Protein AF-A0AAV0WBC0-F1 (afdb_monomer_lite)

Structure (mmCIF, N/CA/C/O backbone):
data_AF-A0AAV0WBC0-F1
#
_entry.id   AF-A0AAV0WBC0-F1
#
loop_
_atom_site.group_PDB
_atom_site.id
_atom_site.type_symbol
_atom_site.label_atom_id
_atom_site.label_alt_id
_atom_site.label_comp_id
_atom_site.label_asym_id
_atom_site.label_entity_id
_atom_site.label_seq_id
_atom_site.pdbx_PDB_ins_code
_atom_site.Cartn_x
_atom_site.Cartn_y
_atom_site.Cartn_z
_atom_site.occupancy
_atom_site.B_iso_or_equiv
_atom_site.auth_seq_id
_atom_site.auth_comp_id
_atom_site.auth_asym_id
_atom_site.auth_atom_id
_atom_site.pdbx_PDB_model_num
ATOM 1 N N . MET A 1 1 ? 11.958 12.154 -5.908 1.00 52.16 1 MET A N 1
ATOM 2 C CA . MET A 1 1 ? 11.997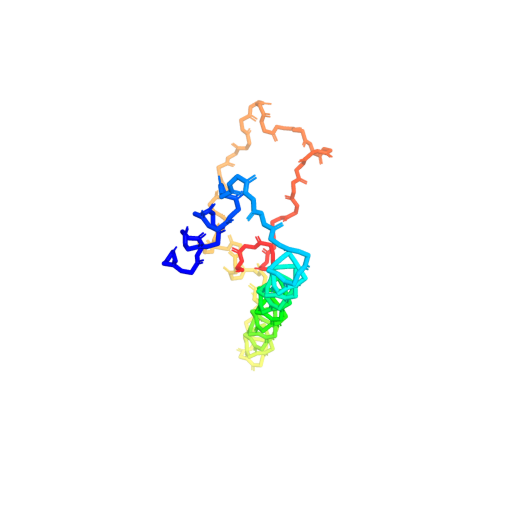 13.177 -6.984 1.00 52.16 1 MET A CA 1
ATOM 3 C C . MET A 1 1 ? 13.078 12.933 -8.034 1.00 52.16 1 MET A C 1
ATOM 5 O O . MET A 1 1 ? 12.757 13.018 -9.208 1.00 52.16 1 MET A O 1
ATOM 9 N N . TYR A 1 2 ? 14.323 12.612 -7.660 1.00 53.88 2 TYR A N 1
ATOM 10 C CA . TYR A 1 2 ? 15.429 12.471 -8.627 1.00 53.88 2 TYR A CA 1
ATOM 11 C C . TYR A 1 2 ? 15.208 11.365 -9.680 1.00 53.88 2 TYR A C 1
ATOM 13 O O . TYR A 1 2 ? 15.415 11.593 -10.865 1.00 53.88 2 TYR A O 1
ATOM 21 N N . LYS A 1 3 ? 14.693 10.200 -9.255 1.00 54.28 3 LYS A N 1
ATOM 22 C CA . LYS A 1 3 ? 14.369 9.069 -10.146 1.00 54.28 3 LYS A CA 1
ATOM 23 C C . LYS A 1 3 ? 13.299 9.414 -11.193 1.00 54.28 3 LYS A C 1
ATOM 25 O O . LYS A 1 3 ? 13.393 8.984 -12.332 1.00 54.28 3 LYS A O 1
ATOM 30 N N . LEU A 1 4 ? 12.312 10.224 -10.804 1.00 61.81 4 LEU A N 1
ATOM 31 C CA . LEU A 1 4 ? 11.206 10.614 -11.679 1.00 61.81 4 LEU A CA 1
ATOM 32 C C . LEU A 1 4 ? 11.679 11.587 -12.762 1.00 61.81 4 LEU A C 1
ATOM 34 O O . LEU A 1 4 ? 11.320 11.428 -13.915 1.00 61.81 4 LEU A O 1
ATOM 38 N N . LYS A 1 5 ? 12.547 12.538 -12.397 1.00 70.19 5 LYS A N 1
ATOM 39 C CA . LYS A 1 5 ? 13.155 13.488 -13.335 1.00 70.19 5 LYS A CA 1
ATOM 40 C C . LYS A 1 5 ? 13.975 12.784 -14.425 1.00 70.19 5 LYS A C 1
ATOM 42 O O . LYS A 1 5 ? 13.813 13.102 -15.596 1.00 70.19 5 LYS A O 1
ATOM 47 N N . ALA A 1 6 ? 14.804 11.812 -14.042 1.00 68.31 6 ALA A N 1
ATOM 48 C CA . ALA A 1 6 ? 15.610 11.046 -14.994 1.00 68.31 6 ALA A CA 1
ATOM 49 C C . ALA A 1 6 ? 14.740 10.243 -15.980 1.00 68.31 6 ALA A C 1
ATOM 51 O O . ALA A 1 6 ? 15.052 10.164 -17.167 1.00 68.31 6 ALA A O 1
ATOM 52 N N . LEU A 1 7 ? 13.617 9.693 -15.504 1.00 62.78 7 LEU A N 1
ATOM 53 C CA . LEU A 1 7 ? 12.644 8.999 -16.348 1.00 62.78 7 LEU A CA 1
ATOM 54 C C . LEU A 1 7 ? 12.029 9.946 -17.391 1.00 62.78 7 LEU A C 1
ATOM 56 O O . LEU A 1 7 ? 11.969 9.599 -18.569 1.00 62.78 7 LEU A O 1
ATOM 60 N N . THR A 1 8 ? 11.622 11.152 -16.979 1.00 63.91 8 THR A N 1
ATOM 61 C CA . THR A 1 8 ? 11.028 12.148 -17.883 1.00 63.91 8 THR A CA 1
ATOM 62 C C . THR A 1 8 ? 12.013 12.616 -18.952 1.00 63.91 8 THR A C 1
ATOM 64 O O . THR A 1 8 ? 11.658 12.670 -20.123 1.00 63.91 8 THR A O 1
ATOM 67 N N . GLU A 1 9 ? 13.268 12.878 -18.578 1.00 73.25 9 GLU A N 1
ATOM 68 C CA . GLU A 1 9 ? 14.318 13.293 -19.521 1.00 73.25 9 GLU A CA 1
ATOM 69 C C . GLU A 1 9 ? 14.618 12.201 -20.565 1.00 73.25 9 GLU A C 1
ATOM 71 O O . GLU A 1 9 ? 14.846 12.502 -21.734 1.00 73.25 9 GLU A O 1
ATOM 76 N N . THR A 1 10 ? 14.546 10.926 -20.169 1.00 65.81 10 THR A N 1
ATOM 77 C CA . THR A 1 10 ? 14.748 9.780 -21.075 1.00 65.81 10 THR A CA 1
ATOM 78 C C . THR A 1 10 ? 13.554 9.580 -22.023 1.00 65.81 10 THR A C 1
ATOM 80 O O . THR A 1 10 ? 13.722 9.168 -23.169 1.00 65.81 10 THR A O 1
ATOM 83 N N . LEU A 1 11 ? 12.336 9.912 -21.584 1.00 62.81 11 LEU A N 1
ATOM 84 C CA . LEU A 1 11 ? 11.128 9.884 -22.421 1.00 62.81 11 LEU A CA 1
ATOM 85 C C . LEU A 1 11 ? 11.099 11.005 -23.472 1.00 62.81 11 LEU A C 1
ATOM 87 O O . LEU A 1 11 ? 10.494 10.838 -24.528 1.00 62.81 11 LEU A O 1
ATOM 91 N N . GLU A 1 12 ? 11.749 12.137 -23.198 1.00 66.25 12 GLU A N 1
ATOM 92 C CA . GLU A 1 12 ? 11.805 13.292 -24.105 1.00 66.25 12 GLU A CA 1
ATOM 93 C C . GLU A 1 12 ? 12.823 13.122 -25.254 1.00 66.25 12 GLU A C 1
ATOM 95 O O . GLU A 1 12 ? 12.826 13.905 -26.210 1.00 66.25 12 GLU A O 1
ATOM 100 N N . THR A 1 13 ? 13.674 12.088 -25.217 1.00 68.62 13 THR A N 1
ATOM 101 C CA . THR A 1 13 ? 14.672 11.826 -26.265 1.00 68.62 13 THR A CA 1
ATOM 102 C C . THR A 1 13 ? 14.041 11.364 -27.587 1.00 68.62 13 THR A C 1
ATOM 104 O O . THR A 1 13 ? 13.289 10.397 -27.654 1.00 68.62 13 THR A O 1
ATOM 107 N N . LYS A 1 14 ? 14.401 12.038 -28.689 1.00 59.00 14 LYS A N 1
ATOM 108 C CA . LYS A 1 14 ? 13.748 11.929 -30.012 1.00 59.00 14 LYS A CA 1
ATOM 109 C C . LYS A 1 14 ? 13.932 10.583 -30.741 1.00 59.00 14 LYS A C 1
ATOM 111 O O . LYS A 1 14 ? 13.219 10.320 -31.705 1.00 59.00 14 LYS A O 1
ATOM 116 N N . TYR A 1 15 ? 14.883 9.756 -30.309 1.00 59.91 15 TYR A N 1
ATOM 117 C CA . TYR A 1 15 ? 15.190 8.452 -30.901 1.00 59.91 15 TYR A CA 1
ATOM 118 C C . TYR A 1 15 ? 15.491 7.451 -29.789 1.00 59.91 15 TYR A C 1
ATOM 120 O O . TYR A 1 15 ? 16.647 7.257 -29.428 1.00 59.91 15 TYR A O 1
ATOM 128 N N . LEU A 1 16 ? 14.449 6.833 -29.239 1.00 62.69 16 LEU A N 1
ATOM 129 C CA . LEU A 1 16 ? 14.623 5.664 -28.388 1.00 62.69 16 LEU A CA 1
ATOM 130 C C . LEU A 1 16 ? 14.864 4.445 -29.280 1.00 62.69 16 LEU A C 1
ATOM 132 O O . LEU A 1 16 ? 14.028 4.115 -30.126 1.00 62.69 16 LEU A O 1
ATOM 136 N N . SER A 1 17 ? 15.993 3.765 -29.107 1.00 71.31 17 SER A N 1
ATOM 137 C CA . SER A 1 17 ? 16.168 2.442 -29.698 1.00 71.31 17 SER A CA 1
ATOM 138 C C . SER A 1 17 ? 15.159 1.457 -29.094 1.00 71.31 17 SER A C 1
ATOM 140 O O . SER A 1 17 ? 14.669 1.636 -27.979 1.00 71.31 17 SER A O 1
ATOM 142 N N . LEU A 1 18 ? 14.847 0.381 -29.821 1.00 69.50 18 LEU A N 1
ATOM 143 C CA . LEU A 1 18 ? 13.887 -0.631 -29.360 1.00 69.50 18 LEU A CA 1
ATOM 144 C C . LEU A 1 18 ? 14.317 -1.278 -28.027 1.00 69.50 18 LEU A C 1
ATOM 146 O O . LEU A 1 18 ? 13.473 -1.635 -27.210 1.00 69.50 18 LEU A O 1
ATOM 150 N N . VAL A 1 19 ? 15.629 -1.382 -27.796 1.00 74.44 19 VAL A N 1
ATOM 151 C CA . VAL A 1 19 ? 16.213 -1.889 -26.547 1.00 74.44 19 VAL A CA 1
ATOM 152 C C . VAL A 1 19 ? 16.044 -0.876 -25.415 1.00 74.44 19 VAL A C 1
ATOM 154 O O . VAL A 1 19 ? 15.609 -1.256 -24.333 1.00 74.44 19 VAL A O 1
ATOM 157 N N . GLU A 1 20 ? 16.309 0.408 -25.666 1.00 63.88 20 GLU A N 1
ATOM 158 C CA . GLU A 1 20 ? 16.105 1.472 -24.671 1.00 63.88 20 GLU A CA 1
ATOM 159 C C . GLU A 1 20 ? 14.626 1.602 -24.286 1.00 63.88 20 GLU A C 1
ATOM 161 O O . GLU A 1 20 ? 14.302 1.696 -23.103 1.00 63.88 20 GLU A O 1
ATOM 166 N N . ALA A 1 21 ? 13.718 1.506 -25.260 1.00 71.62 21 ALA A N 1
ATOM 167 C CA . ALA A 1 21 ? 12.278 1.475 -25.019 1.00 71.62 21 ALA A CA 1
ATOM 168 C C . ALA A 1 21 ? 11.856 0.279 -24.159 1.00 71.62 21 ALA A C 1
ATOM 170 O O . ALA A 1 21 ? 11.087 0.449 -23.214 1.00 71.62 21 ALA A O 1
ATOM 171 N N . ALA A 1 22 ? 12.389 -0.913 -24.440 1.00 72.75 22 ALA A N 1
ATOM 172 C CA . ALA A 1 22 ? 12.118 -2.097 -23.632 1.00 72.75 22 ALA A CA 1
ATOM 173 C C . ALA A 1 22 ? 12.607 -1.911 -22.186 1.00 72.75 22 ALA A C 1
ATOM 175 O O . ALA A 1 22 ? 11.839 -2.130 -21.254 1.00 72.75 22 ALA A O 1
ATOM 176 N N . THR A 1 23 ? 13.836 -1.419 -21.988 1.00 76.81 23 THR A N 1
ATOM 177 C CA . THR A 1 23 ? 14.369 -1.147 -20.641 1.00 76.81 23 THR A CA 1
ATOM 178 C C . THR A 1 23 ? 13.588 -0.064 -19.896 1.00 76.81 23 THR A C 1
ATOM 180 O O . THR A 1 23 ? 13.423 -0.133 -18.679 1.00 76.81 23 THR A O 1
ATOM 183 N N . LEU A 1 24 ? 13.061 0.929 -20.612 1.00 71.12 24 LEU A N 1
ATOM 184 C CA . LEU A 1 24 ? 12.264 2.002 -20.030 1.00 71.12 24 LEU A CA 1
ATOM 185 C C . LEU A 1 24 ? 10.895 1.505 -19.552 1.00 71.12 24 LEU A C 1
ATOM 187 O O . LEU A 1 24 ? 10.444 1.870 -18.466 1.00 71.12 24 LEU A O 1
ATOM 191 N N . ILE A 1 25 ? 10.242 0.649 -20.340 1.00 79.69 25 ILE A N 1
ATOM 192 C CA . ILE A 1 25 ? 8.976 0.016 -19.955 1.00 79.69 25 ILE A CA 1
ATOM 193 C C . ILE A 1 25 ? 9.188 -0.859 -18.716 1.00 79.69 25 ILE A C 1
ATOM 195 O O . ILE A 1 25 ? 8.437 -0.736 -17.752 1.00 79.69 25 ILE A O 1
ATOM 199 N N . ASP A 1 26 ? 10.239 -1.676 -18.711 1.00 82.00 26 ASP A N 1
ATOM 200 C CA . ASP A 1 26 ? 10.518 -2.621 -17.626 1.00 82.00 26 ASP A CA 1
ATOM 201 C C . ASP A 1 26 ? 10.827 -1.897 -16.303 1.00 82.00 26 ASP A C 1
ATOM 203 O O . ASP A 1 26 ? 10.266 -2.207 -15.252 1.00 82.00 26 ASP A O 1
ATOM 207 N N . THR A 1 27 ? 11.640 -0.837 -16.360 1.00 75.75 27 THR A N 1
ATOM 208 C CA . THR A 1 27 ? 11.926 0.005 -15.185 1.00 75.75 27 THR A CA 1
ATOM 209 C C . THR A 1 27 ? 10.695 0.763 -14.690 1.00 75.75 27 THR A C 1
ATOM 211 O O . THR A 1 27 ? 10.517 0.924 -13.483 1.00 75.75 27 THR A O 1
ATOM 214 N N . THR A 1 28 ? 9.809 1.196 -15.590 1.00 72.00 28 THR A N 1
ATOM 215 C CA . THR A 1 28 ? 8.548 1.851 -15.214 1.00 72.00 28 THR A CA 1
ATOM 216 C C . THR A 1 28 ? 7.607 0.874 -14.510 1.00 72.00 28 THR A C 1
ATOM 218 O O . THR A 1 28 ? 7.024 1.232 -13.488 1.00 72.00 28 THR A O 1
ATOM 221 N N . ILE A 1 29 ? 7.493 -0.363 -15.006 1.00 83.75 29 ILE A N 1
ATOM 222 C CA . ILE A 1 29 ? 6.705 -1.424 -14.362 1.00 83.75 29 ILE A CA 1
ATOM 223 C C . ILE A 1 29 ? 7.237 -1.689 -12.952 1.00 83.75 29 ILE A C 1
ATOM 225 O O . ILE A 1 29 ? 6.462 -1.620 -12.003 1.00 83.75 29 ILE A O 1
ATOM 229 N N . GLN A 1 30 ? 8.551 -1.871 -12.791 1.00 82.31 30 GLN A N 1
ATOM 230 C CA . GLN A 1 30 ? 9.162 -2.092 -11.475 1.00 82.31 30 GLN A CA 1
ATOM 231 C C . GLN A 1 30 ? 8.890 -0.947 -10.494 1.00 82.31 30 GLN A C 1
ATOM 233 O O . GLN A 1 30 ? 8.576 -1.189 -9.333 1.00 82.31 30 GLN A O 1
ATOM 238 N N . VAL A 1 31 ? 8.970 0.309 -10.944 1.00 75.88 31 VAL A N 1
ATOM 239 C CA . VAL A 1 31 ? 8.668 1.468 -10.089 1.00 75.88 31 VAL A CA 1
ATOM 240 C C . VAL A 1 31 ? 7.189 1.498 -9.696 1.00 75.88 31 VAL A C 1
ATOM 242 O O . VAL A 1 31 ? 6.870 1.806 -8.550 1.00 75.88 31 VAL A O 1
ATOM 245 N N . LEU A 1 32 ? 6.275 1.170 -10.612 1.00 74.94 32 LEU A N 1
ATOM 246 C CA . LEU A 1 32 ? 4.843 1.090 -10.307 1.00 74.94 32 LEU A CA 1
ATOM 247 C C . LEU A 1 32 ? 4.531 -0.061 -9.340 1.00 74.94 32 LEU A C 1
ATOM 249 O O . LEU A 1 32 ? 3.721 0.114 -8.432 1.00 74.94 32 LEU A O 1
ATOM 253 N N . GLU A 1 33 ? 5.202 -1.203 -9.481 1.00 80.25 33 GLU A N 1
ATOM 254 C CA . GLU A 1 33 ? 5.121 -2.327 -8.545 1.00 80.25 33 GLU A CA 1
ATOM 255 C C . GLU A 1 33 ? 5.713 -1.979 -7.174 1.00 80.25 33 GLU A C 1
ATOM 257 O O . GLU A 1 33 ? 5.140 -2.345 -6.150 1.00 80.25 33 GLU A O 1
ATOM 262 N N . GLU A 1 34 ? 6.812 -1.225 -7.113 1.00 76.69 34 GLU A N 1
ATOM 263 C CA . GLU A 1 34 ? 7.394 -0.724 -5.862 1.00 76.69 34 GLU A CA 1
ATOM 264 C C . GLU A 1 34 ? 6.425 0.245 -5.162 1.00 76.69 34 GLU A C 1
ATOM 266 O O . GLU A 1 34 ? 6.169 0.128 -3.965 1.00 76.69 34 GLU A O 1
ATOM 271 N N . ILE A 1 35 ? 5.797 1.156 -5.911 1.00 69.31 35 ILE A N 1
ATOM 272 C CA . ILE A 1 35 ? 4.775 2.069 -5.379 1.00 69.31 35 ILE A CA 1
ATOM 273 C C . ILE A 1 35 ? 3.553 1.286 -4.869 1.00 69.31 35 ILE A C 1
ATOM 275 O O . ILE A 1 35 ? 3.047 1.573 -3.784 1.00 69.31 35 ILE A O 1
ATOM 279 N N . ASN A 1 36 ? 3.101 0.274 -5.615 1.00 69.50 36 ASN A N 1
ATOM 280 C CA . ASN A 1 36 ? 1.935 -0.537 -5.259 1.00 69.50 36 ASN A CA 1
ATOM 281 C C . ASN A 1 36 ? 2.218 -1.583 -4.159 1.00 69.50 36 ASN A C 1
ATOM 283 O O . ASN A 1 36 ? 1.331 -1.993 -3.420 1.00 69.50 36 ASN A O 1
ATOM 287 N N . SER A 1 37 ? 3.458 -2.036 -4.002 1.00 69.31 37 SER A N 1
ATOM 288 C CA . SER A 1 37 ? 3.859 -2.868 -2.857 1.00 69.31 37 SER A CA 1
ATOM 289 C C . SER A 1 37 ? 4.036 -2.031 -1.589 1.00 69.31 37 SER A C 1
ATOM 291 O O . SER A 1 37 ? 3.802 -2.520 -0.479 1.00 69.31 37 SER A O 1
ATOM 293 N N . ASN A 1 38 ? 4.364 -0.746 -1.734 1.00 67.38 38 ASN A N 1
ATOM 294 C CA . ASN A 1 38 ? 4.409 0.187 -0.619 1.00 67.38 38 ASN A CA 1
ATOM 295 C C . ASN A 1 38 ? 3.005 0.524 -0.081 1.00 67.38 38 ASN A C 1
ATOM 297 O O . ASN A 1 38 ? 2.840 0.608 1.131 1.00 67.38 38 ASN A O 1
ATOM 301 N N . SER A 1 39 ? 1.968 0.613 -0.926 1.00 65.50 39 SER A N 1
ATOM 302 C CA . SER A 1 39 ? 0.580 0.759 -0.441 1.00 65.50 39 SER A CA 1
ATOM 303 C C . SER A 1 39 ? 0.120 -0.464 0.359 1.00 65.50 39 SER A C 1
ATOM 305 O O . SER A 1 39 ? -0.483 -0.307 1.417 1.00 65.50 39 SER A O 1
ATOM 307 N N . ASN A 1 40 ? 0.495 -1.680 -0.053 1.00 74.25 40 ASN A N 1
ATOM 308 C CA . ASN A 1 40 ? 0.276 -2.881 0.764 1.00 74.25 40 ASN A CA 1
ATOM 309 C C . ASN A 1 40 ? 1.028 -2.809 2.101 1.00 74.25 40 ASN A C 1
ATOM 311 O O . ASN A 1 40 ? 0.498 -3.206 3.133 1.00 74.25 40 ASN A O 1
ATOM 315 N N . SER A 1 41 ? 2.251 -2.279 2.098 1.00 75.81 41 SER A N 1
ATOM 316 C CA . SER A 1 41 ? 3.058 -2.126 3.313 1.00 75.81 41 SER A CA 1
ATOM 317 C C . SER A 1 41 ? 2.464 -1.088 4.271 1.00 75.81 41 SER A C 1
ATOM 319 O O . SER A 1 41 ? 2.442 -1.320 5.479 1.00 75.81 41 SER A O 1
ATOM 321 N N . MET A 1 42 ? 1.926 0.014 3.741 1.00 80.06 42 MET A N 1
ATOM 322 C CA . MET A 1 42 ? 1.205 1.021 4.519 1.00 80.06 42 MET A CA 1
ATOM 323 C C . MET A 1 42 ? -0.096 0.453 5.088 1.00 80.06 42 MET A C 1
ATOM 325 O O . MET A 1 42 ? -0.322 0.554 6.290 1.00 80.06 42 MET A O 1
ATOM 329 N N . ASN A 1 43 ? -0.896 -0.236 4.270 1.00 85.50 43 ASN A N 1
ATOM 330 C CA . ASN A 1 43 ? -2.115 -0.908 4.725 1.00 85.50 43 ASN A CA 1
ATOM 331 C C . ASN A 1 43 ? -1.822 -1.911 5.846 1.00 85.50 43 ASN A C 1
ATOM 333 O O . ASN A 1 43 ? -2.482 -1.881 6.878 1.00 85.50 43 ASN A O 1
ATOM 337 N N . ASN A 1 44 ? -0.765 -2.718 5.713 1.00 84.94 44 ASN A N 1
ATOM 338 C CA . ASN A 1 44 ? -0.344 -3.648 6.764 1.00 84.94 44 ASN A CA 1
ATOM 339 C C . ASN A 1 44 ? 0.030 -2.932 8.072 1.00 84.94 44 ASN A C 1
ATOM 341 O O . ASN A 1 44 ? -0.196 -3.460 9.164 1.00 84.94 44 ASN A O 1
ATOM 345 N N . LEU A 1 45 ? 0.617 -1.738 7.983 1.00 83.06 45 LEU A N 1
ATOM 346 C CA . LEU A 1 45 ? 0.988 -0.934 9.144 1.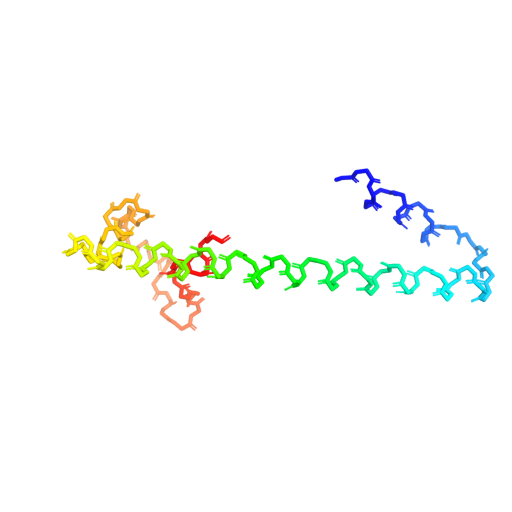00 83.06 45 LEU A CA 1
ATOM 347 C C . LEU A 1 45 ? -0.247 -0.313 9.811 1.00 83.06 45 LEU A C 1
ATOM 349 O O . LEU A 1 45 ? -0.352 -0.346 11.039 1.00 83.06 45 LEU A O 1
ATOM 353 N N . ILE A 1 46 ? -1.204 0.169 9.013 1.00 86.19 46 ILE A N 1
ATOM 354 C CA . ILE A 1 46 ? -2.520 0.630 9.478 1.00 86.19 46 ILE A CA 1
ATOM 355 C C . ILE A 1 46 ? -3.249 -0.518 10.186 1.00 86.19 46 ILE A C 1
ATOM 357 O O . ILE A 1 46 ? -3.675 -0.358 11.329 1.00 86.19 46 ILE A O 1
ATOM 361 N N . ASP A 1 47 ? -3.313 -1.699 9.571 1.00 89.00 47 ASP A N 1
ATOM 362 C CA . ASP A 1 47 ? -3.966 -2.883 10.138 1.00 89.00 47 ASP A CA 1
ATOM 363 C C . ASP A 1 47 ? -3.295 -3.332 11.444 1.00 89.00 47 ASP A C 1
ATOM 365 O O . ASP A 1 47 ? -3.967 -3.659 12.425 1.00 89.00 47 ASP A O 1
ATOM 369 N N . SER A 1 48 ? -1.962 -3.276 11.503 1.00 84.38 48 SER A N 1
ATOM 370 C CA . SER A 1 48 ? -1.201 -3.567 12.724 1.00 84.38 48 SER A CA 1
ATOM 371 C C . SER A 1 48 ? -1.507 -2.563 13.841 1.00 84.38 48 SER A C 1
ATOM 373 O O . SER A 1 48 ? -1.678 -2.958 14.995 1.00 84.38 48 SER A O 1
ATOM 375 N N . ALA A 1 49 ? -1.627 -1.272 13.519 1.00 84.25 49 ALA A N 1
ATOM 376 C CA . ALA A 1 49 ? -1.987 -0.228 14.478 1.00 84.25 49 ALA A CA 1
ATOM 377 C C . ALA A 1 49 ? -3.444 -0.355 14.964 1.00 84.25 49 ALA A C 1
ATOM 379 O O . ALA A 1 49 ? -3.721 -0.187 16.158 1.00 84.25 49 ALA A O 1
ATOM 380 N N . ILE A 1 50 ? -4.374 -0.721 14.075 1.00 89.75 50 ILE A N 1
ATOM 381 C CA . ILE A 1 50 ? -5.758 -1.066 14.429 1.00 89.75 50 ILE A CA 1
ATOM 382 C C . ILE A 1 50 ? -5.754 -2.254 15.396 1.00 89.75 50 ILE A C 1
ATOM 384 O O . ILE A 1 50 ? -6.336 -2.175 16.477 1.00 89.75 50 ILE A O 1
ATOM 388 N N . SER A 1 51 ? -5.035 -3.332 15.076 1.00 89.44 51 SER A N 1
ATOM 389 C CA . SER A 1 51 ? -4.945 -4.494 15.962 1.00 89.44 51 SER A CA 1
ATOM 390 C C . SER A 1 51 ? -4.353 -4.116 17.322 1.00 89.44 51 SER A C 1
ATOM 392 O O . SER A 1 51 ? -4.906 -4.479 18.358 1.00 89.44 51 SER A O 1
ATOM 394 N N . PHE A 1 52 ? -3.277 -3.333 17.356 1.00 85.75 52 PHE A N 1
ATOM 395 C CA . PHE A 1 52 ? -2.650 -2.898 18.602 1.00 85.75 52 PHE A CA 1
ATOM 396 C C . PHE A 1 52 ? -3.583 -2.032 19.463 1.00 85.75 52 PHE A C 1
ATOM 398 O O . PHE A 1 52 ? -3.754 -2.296 20.653 1.00 85.75 52 PHE A O 1
ATOM 405 N N . SER A 1 53 ? -4.267 -1.050 18.878 1.00 85.56 53 SER A N 1
ATOM 406 C CA . SER A 1 53 ? -5.223 -0.211 19.618 1.00 85.56 53 SER A CA 1
ATOM 407 C C . SER A 1 53 ? -6.394 -1.017 20.189 1.00 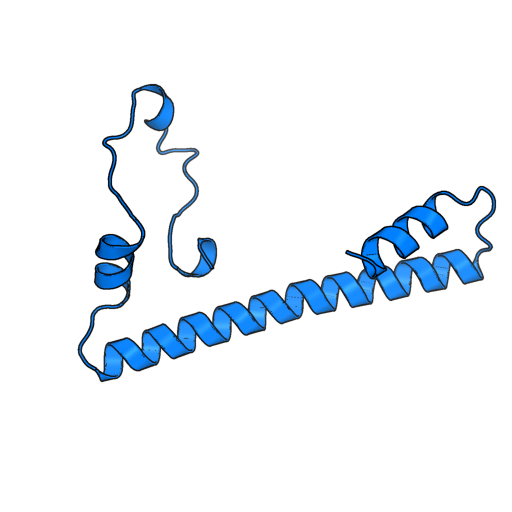85.56 53 SER A C 1
ATOM 409 O O . SER A 1 53 ? -6.767 -0.807 21.345 1.00 85.56 53 SER A O 1
ATOM 411 N N . THR A 1 54 ? -6.904 -2.013 19.453 1.00 88.62 54 THR A N 1
ATOM 412 C CA . THR A 1 54 ? -7.945 -2.910 19.984 1.00 88.62 54 THR A CA 1
ATOM 413 C C . THR A 1 54 ? -7.456 -3.744 21.169 1.00 88.62 54 THR A C 1
ATOM 415 O O . THR A 1 54 ? -8.203 -3.907 22.133 1.00 88.62 54 THR A O 1
ATOM 418 N N . THR A 1 55 ? -6.194 -4.201 21.174 1.00 89.31 55 THR A N 1
ATOM 419 C CA . THR A 1 55 ? -5.621 -4.911 22.338 1.00 89.31 55 THR A CA 1
ATOM 420 C C . THR A 1 55 ? -5.511 -4.038 23.587 1.00 89.31 55 THR A C 1
ATOM 422 O O . THR A 1 55 ? -5.575 -4.552 24.700 1.00 89.31 55 THR A O 1
ATOM 425 N N . LEU A 1 56 ? -5.415 -2.718 23.417 1.00 88.25 56 LEU A N 1
ATOM 426 C CA . LEU A 1 56 ? -5.429 -1.742 24.509 1.00 88.25 56 LEU A CA 1
ATOM 427 C C . LEU A 1 56 ? -6.852 -1.356 24.955 1.00 88.25 56 LEU A C 1
ATOM 429 O O . LEU A 1 56 ? -7.010 -0.514 25.837 1.00 88.25 56 LEU A O 1
ATOM 433 N N . GLY A 1 57 ? -7.891 -1.946 24.352 1.00 88.69 57 GLY A N 1
ATOM 434 C CA . GLY A 1 57 ? -9.292 -1.609 24.614 1.00 88.69 57 GLY A CA 1
ATOM 435 C C . GLY A 1 57 ? -9.728 -0.265 24.022 1.00 88.69 57 GLY A C 1
ATOM 436 O O . GLY A 1 57 ? -10.779 0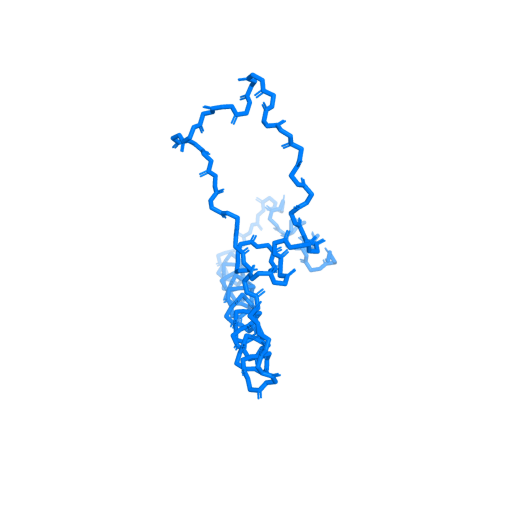.258 24.391 1.00 88.69 57 GLY A O 1
ATOM 437 N N . ILE A 1 58 ? -8.934 0.306 23.113 1.00 87.88 58 ILE A N 1
ATOM 438 C CA . ILE A 1 58 ? -9.246 1.554 22.414 1.00 87.88 58 ILE A CA 1
ATOM 439 C C . ILE A 1 58 ? -10.047 1.214 21.154 1.00 87.88 58 ILE A C 1
ATOM 441 O O . ILE A 1 58 ? -9.787 0.210 20.495 1.00 87.88 58 ILE A O 1
ATOM 445 N N . ASN A 1 59 ? -11.028 2.052 20.807 1.00 89.00 59 ASN A N 1
ATOM 446 C CA . ASN A 1 59 ? -11.726 1.962 19.526 1.00 89.00 59 ASN A CA 1
ATOM 447 C C . ASN A 1 59 ? -10.997 2.835 18.481 1.00 89.00 59 ASN A C 1
ATOM 449 O O . ASN A 1 59 ? -11.218 4.051 18.486 1.00 89.00 59 ASN A O 1
ATOM 453 N N . PRO A 1 60 ? -10.160 2.251 17.596 1.00 85.50 60 PRO A N 1
ATOM 454 C CA . PRO A 1 60 ? -9.358 3.000 16.625 1.00 85.50 60 PRO A CA 1
ATOM 455 C C . PRO A 1 60 ? -10.184 3.921 15.727 1.00 85.50 60 PRO A C 1
ATOM 457 O O . PRO A 1 60 ? -9.793 5.054 15.471 1.00 85.50 60 PRO A O 1
ATOM 460 N N . GLU A 1 61 ? -11.358 3.478 15.287 1.00 84.88 61 GLU A N 1
ATOM 461 C CA . GLU A 1 61 ? -12.213 4.256 14.389 1.00 84.88 61 GLU A CA 1
ATOM 462 C C . GLU A 1 61 ? -12.795 5.499 15.082 1.00 84.88 61 GLU A C 1
ATOM 464 O O . GLU A 1 61 ? -12.950 6.564 14.478 1.00 84.88 61 GLU A O 1
ATOM 469 N N . ASN A 1 62 ? -13.127 5.378 16.370 1.00 85.06 62 ASN A N 1
ATOM 470 C CA . ASN A 1 62 ? -13.590 6.514 17.160 1.00 85.06 62 ASN A CA 1
ATOM 471 C C . ASN A 1 62 ? -12.448 7.501 17.437 1.00 85.06 62 ASN A C 1
ATOM 473 O O . ASN A 1 62 ? -12.637 8.708 17.296 1.00 85.06 62 ASN A O 1
ATOM 477 N N . ASP A 1 63 ? -11.270 6.981 17.778 1.00 84.44 63 ASP A N 1
ATOM 478 C CA . ASP A 1 63 ? -10.059 7.771 18.006 1.00 84.44 63 ASP A CA 1
ATOM 479 C C . ASP A 1 63 ? -9.659 8.567 16.749 1.00 84.44 63 ASP A C 1
ATOM 481 O O . ASP A 1 63 ? -9.519 9.793 16.777 1.00 84.44 63 ASP A O 1
ATOM 485 N N . PHE A 1 64 ? -9.644 7.901 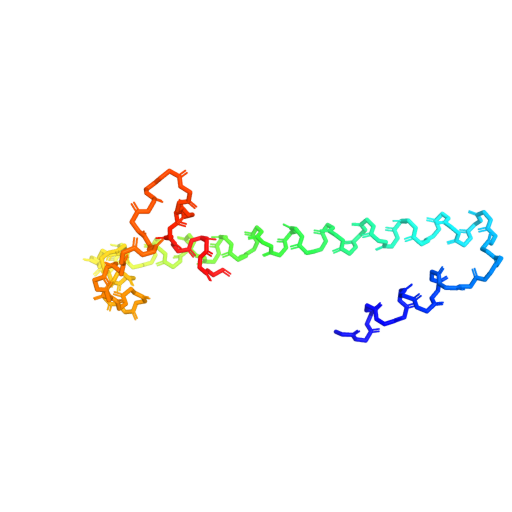15.592 1.00 85.00 64 PHE A N 1
ATOM 486 C CA . PHE A 1 64 ? -9.406 8.526 14.294 1.00 85.00 64 PHE A CA 1
ATOM 487 C C . PHE A 1 64 ? -10.391 9.652 13.994 1.00 85.00 6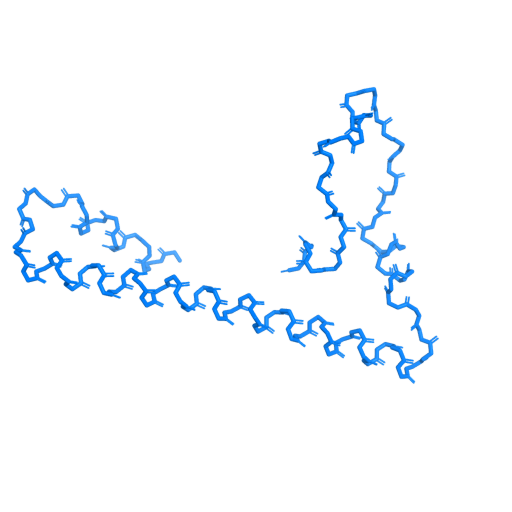4 PHE A C 1
ATOM 489 O O . PHE A 1 64 ? -9.986 10.748 13.603 1.00 85.00 64 PHE A O 1
ATOM 496 N N . LYS A 1 65 ? -11.690 9.434 14.230 1.00 80.25 65 LYS A N 1
ATOM 497 C CA . LYS A 1 65 ? -12.717 10.466 14.021 1.00 80.25 65 LYS A CA 1
ATOM 498 C C . LYS A 1 65 ? -12.520 11.685 14.915 1.00 80.25 65 LYS A C 1
ATOM 500 O O . LYS A 1 65 ? -12.785 12.792 14.452 1.00 80.25 65 LYS A O 1
ATOM 505 N N . ILE A 1 66 ? -12.079 11.498 16.158 1.00 80.94 66 ILE A N 1
ATOM 506 C CA . ILE A 1 66 ? -11.823 12.598 17.098 1.00 80.94 66 ILE A CA 1
ATOM 507 C C . ILE A 1 66 ? -10.621 13.427 16.635 1.00 80.94 66 ILE A C 1
ATOM 509 O O . ILE A 1 66 ? -10.693 14.655 16.633 1.00 80.94 66 ILE A O 1
ATOM 513 N N . HIS A 1 67 ? -9.543 12.768 16.210 1.00 78.56 67 HIS A N 1
ATOM 514 C CA . HIS A 1 67 ? -8.274 13.435 15.922 1.00 78.56 67 HIS A CA 1
ATOM 515 C C . HIS A 1 67 ? -8.132 13.946 14.480 1.00 78.56 67 HIS A C 1
ATOM 517 O O . HIS A 1 67 ? -7.490 14.970 14.260 1.00 78.56 67 HIS A O 1
ATOM 523 N N . HIS A 1 68 ? -8.746 13.277 13.501 1.00 74.12 68 HIS A N 1
ATOM 524 C CA . HIS A 1 68 ? -8.488 13.519 12.073 1.00 74.12 68 HIS A CA 1
ATOM 525 C C . HIS A 1 68 ? -9.700 14.078 11.327 1.00 74.12 68 HIS A C 1
ATOM 527 O O . HIS A 1 68 ? -9.556 14.690 10.268 1.00 74.12 68 HIS A O 1
ATOM 533 N N . ARG A 1 69 ? -10.907 13.951 11.893 1.00 65.81 69 ARG A N 1
ATOM 534 C CA . ARG A 1 69 ? -12.117 14.561 11.337 1.00 65.81 69 ARG A CA 1
ATOM 535 C C . ARG A 1 69 ? -12.562 15.744 12.190 1.00 65.81 69 ARG A C 1
ATOM 537 O O . ARG A 1 69 ? -13.529 15.655 12.945 1.00 65.81 69 ARG A O 1
ATOM 544 N N . HIS A 1 70 ? -11.957 16.913 11.976 1.00 59.94 70 HIS A N 1
ATOM 545 C CA . HIS A 1 70 ? -12.611 18.163 12.368 1.00 59.94 70 HIS A CA 1
ATOM 546 C C . HIS A 1 70 ? -13.904 18.306 11.551 1.00 59.94 70 HIS A C 1
ATOM 548 O O . HIS A 1 70 ? -13.882 18.754 10.405 1.00 59.94 70 HIS A O 1
ATOM 554 N N . LYS A 1 71 ? -15.048 17.895 12.115 1.00 58.88 71 LYS A N 1
ATOM 555 C CA . LYS A 1 71 ? -16.367 18.096 11.502 1.00 58.88 71 LYS A CA 1
ATOM 556 C C . LYS A 1 71 ? -16.646 19.597 11.392 1.00 58.88 71 LYS A C 1
ATOM 558 O O . LYS A 1 71 ? -17.275 20.184 12.267 1.00 58.88 71 LYS A O 1
ATOM 563 N N . LYS A 1 72 ? -16.224 20.221 10.293 1.00 61.41 72 LYS A N 1
ATOM 564 C CA . LYS A 1 72 ? -16.896 21.426 9.813 1.00 61.41 72 LYS A CA 1
ATOM 565 C C . LYS A 1 72 ? -18.250 20.977 9.252 1.00 61.41 72 LYS A C 1
ATOM 567 O O . LYS A 1 72 ? -18.292 19.972 8.537 1.00 61.41 72 LYS A O 1
ATOM 572 N N . PRO A 1 73 ? -19.365 21.632 9.612 1.00 58.44 73 PRO A N 1
ATOM 573 C CA . PRO A 1 73 ? -20.648 21.314 9.006 1.00 58.44 73 PRO A CA 1
ATOM 574 C C . PRO A 1 73 ? -20.517 21.473 7.483 1.00 58.44 73 PRO A C 1
ATOM 576 O O . PRO A 1 73 ? -19.926 22.464 7.043 1.00 58.44 73 PRO A O 1
ATOM 579 N N . PRO A 1 74 ? -21.010 20.512 6.680 1.00 59.31 74 PRO A N 1
ATOM 580 C CA . PRO A 1 74 ? -20.889 20.594 5.233 1.00 59.31 74 PRO A CA 1
ATOM 581 C C . PRO A 1 74 ? -21.544 21.889 4.753 1.00 59.31 74 PRO A C 1
ATOM 583 O O . PRO A 1 74 ? -22.712 22.163 5.056 1.00 59.31 74 PRO A O 1
ATOM 586 N N . THR A 1 75 ? -20.776 22.699 4.025 1.00 62.06 75 THR A N 1
ATOM 587 C CA . THR A 1 75 ? -21.315 23.871 3.332 1.00 62.06 75 THR A CA 1
ATOM 588 C C . THR A 1 75 ? -22.242 23.395 2.210 1.00 62.06 75 THR A C 1
ATOM 590 O O . THR A 1 75 ? -22.235 22.223 1.839 1.00 62.06 75 THR A O 1
ATOM 593 N N . TRP A 1 76 ? -23.094 24.273 1.677 1.00 58.31 76 TRP A N 1
ATOM 594 C CA . TRP A 1 76 ? -24.064 23.902 0.634 1.00 58.31 76 TRP A CA 1
ATOM 595 C C . TRP A 1 76 ? -23.414 23.169 -0.560 1.00 58.31 76 TRP A C 1
ATOM 597 O O . TRP A 1 76 ? -24.000 22.223 -1.082 1.00 58.31 76 TRP A O 1
ATOM 607 N N . LEU A 1 77 ? -22.174 23.516 -0.913 1.00 62.31 77 LEU A N 1
ATOM 608 C CA . LEU A 1 77 ? -21.412 22.881 -1.994 1.00 62.31 77 LEU A CA 1
ATOM 609 C C . LEU A 1 77 ? -20.979 21.431 -1.686 1.00 62.31 77 LEU A C 1
ATOM 611 O O . LEU A 1 77 ? -20.875 20.628 -2.606 1.00 62.31 77 LEU A O 1
ATOM 615 N N . ASP A 1 78 ? -20.801 21.072 -0.411 1.00 59.38 78 ASP A N 1
ATOM 616 C CA . ASP A 1 78 ? -20.314 19.754 0.037 1.00 59.38 78 ASP A CA 1
ATOM 617 C C . ASP A 1 78 ? -21.433 18.726 0.290 1.00 59.38 78 ASP A C 1
ATOM 619 O O . ASP A 1 78 ? -21.168 17.583 0.665 1.00 59.38 78 ASP A O 1
ATOM 623 N N . LYS A 1 79 ? -22.707 19.094 0.099 1.00 60.66 79 LYS A N 1
ATOM 624 C CA . LYS A 1 79 ? -23.871 18.233 0.401 1.00 60.66 79 LYS A CA 1
ATOM 625 C C . LYS A 1 79 ? -24.169 17.150 -0.647 1.00 60.66 79 LYS A C 1
ATOM 627 O O . LYS A 1 79 ? -25.271 16.602 -0.647 1.00 60.66 79 LYS A O 1
ATOM 632 N N . ASN A 1 80 ? -23.236 16.813 -1.536 1.00 65.56 80 ASN A N 1
ATOM 633 C CA . ASN A 1 80 ? -23.469 15.746 -2.507 1.00 65.56 80 ASN A CA 1
ATOM 634 C C . ASN A 1 80 ? -22.990 14.389 -1.972 1.00 65.56 80 ASN A C 1
ATOM 636 O O . ASN A 1 80 ? -21.857 13.975 -2.208 1.00 65.56 80 ASN A O 1
ATOM 640 N N . SER A 1 81 ? -23.872 13.672 -1.269 1.00 62.72 81 SER A N 1
ATOM 641 C CA . SER A 1 81 ? -23.565 12.347 -0.706 1.00 62.72 81 SER A CA 1
ATOM 642 C C . SER A 1 81 ? -23.193 11.299 -1.760 1.00 62.72 81 SER A C 1
ATOM 644 O O . SER A 1 81 ? -22.574 10.298 -1.422 1.00 62.72 81 SER A O 1
ATOM 646 N N . LYS A 1 82 ? -23.547 11.518 -3.034 1.00 67.31 82 LYS A N 1
ATOM 647 C CA . LYS A 1 82 ? -23.275 10.574 -4.127 1.00 67.31 82 LYS A CA 1
ATOM 648 C C . LYS A 1 82 ? -21.836 10.616 -4.643 1.00 67.31 82 LYS A C 1
ATOM 650 O O . LYS A 1 82 ? -21.419 9.666 -5.291 1.00 67.31 82 LYS A O 1
ATOM 655 N N . THR A 1 83 ? -21.104 11.704 -4.407 1.00 67.19 83 THR A N 1
ATOM 656 C CA . THR A 1 83 ? -19.736 11.902 -4.925 1.00 67.19 83 THR A CA 1
ATOM 657 C C . THR A 1 83 ? -18.692 12.013 -3.820 1.00 67.19 83 THR A C 1
ATOM 659 O O . THR A 1 83 ? -17.527 12.268 -4.110 1.00 67.19 83 THR A O 1
ATOM 662 N N . GLN A 1 84 ? -19.091 11.867 -2.554 1.00 65.12 84 GLN A N 1
ATOM 663 C CA . GLN A 1 84 ? -18.144 11.894 -1.445 1.00 65.12 84 GLN A CA 1
ATOM 664 C C . GLN A 1 84 ? -17.321 10.607 -1.430 1.00 65.12 84 GLN A C 1
ATOM 666 O O . GLN A 1 84 ? -17.869 9.507 -1.386 1.00 65.12 84 GLN A O 1
ATOM 671 N N . VAL A 1 85 ? -16.000 10.769 -1.454 1.00 66.06 85 VAL A N 1
ATOM 672 C CA . VAL A 1 85 ? -15.052 9.682 -1.206 1.00 66.06 85 VAL A CA 1
ATOM 673 C C . VAL A 1 85 ? -15.139 9.298 0.268 1.00 66.06 85 VAL A C 1
ATOM 675 O O . VAL A 1 85 ? -15.229 10.164 1.143 1.00 66.06 85 VAL A O 1
ATOM 678 N N . GLU A 1 86 ? -15.142 7.996 0.543 1.00 69.81 86 GLU A N 1
ATOM 679 C CA . GLU A 1 86 ? -15.143 7.485 1.907 1.00 69.81 86 GLU A CA 1
ATOM 680 C C . GLU A 1 86 ? -13.849 7.890 2.626 1.00 69.81 86 GLU A C 1
ATOM 682 O O . GLU A 1 86 ? -12.746 7.660 2.132 1.00 69.81 86 GLU A O 1
ATOM 687 N N . PHE A 1 87 ? -13.994 8.516 3.793 1.00 73.56 87 PHE A N 1
ATOM 688 C CA . PHE A 1 87 ? -12.877 8.980 4.610 1.00 73.56 87 PHE A CA 1
ATOM 689 C C . PHE A 1 87 ? -12.671 8.020 5.782 1.00 73.56 87 PHE A C 1
ATOM 691 O O . PHE A 1 87 ? -13.371 8.118 6.795 1.00 73.56 87 PHE A O 1
ATOM 698 N N . ASN A 1 88 ? -11.737 7.088 5.618 1.00 79.69 88 ASN A N 1
ATOM 699 C CA . ASN A 1 88 ? -11.336 6.093 6.607 1.00 79.69 88 ASN A CA 1
ATOM 700 C C . ASN A 1 88 ? -9.799 6.082 6.744 1.00 79.69 88 ASN A C 1
ATOM 702 O O . ASN A 1 88 ? -9.113 6.846 6.065 1.00 79.69 88 ASN A O 1
ATOM 706 N N . MET A 1 89 ? -9.256 5.273 7.659 1.00 82.06 89 MET A N 1
ATOM 707 C CA . MET A 1 89 ? -7.806 5.231 7.904 1.00 82.06 89 MET A CA 1
ATOM 708 C C . MET A 1 89 ? -7.006 4.863 6.647 1.00 82.06 89 MET A C 1
ATOM 710 O O . MET A 1 89 ? -6.009 5.518 6.370 1.00 82.06 89 MET A O 1
ATOM 714 N N . HIS A 1 90 ? -7.467 3.878 5.870 1.00 83.00 90 HIS A N 1
ATOM 715 C CA . HIS A 1 90 ? -6.805 3.400 4.647 1.00 83.00 90 HIS A CA 1
ATOM 716 C C . HIS A 1 90 ? -6.898 4.371 3.467 1.00 83.00 90 HIS A C 1
ATOM 718 O O . HIS A 1 90 ? -6.068 4.313 2.570 1.00 83.00 90 HIS A O 1
ATOM 724 N N . THR A 1 91 ? -7.902 5.254 3.424 1.00 78.50 91 THR A N 1
ATOM 725 C CA . THR A 1 91 ? -7.936 6.355 2.444 1.00 78.50 91 THR A CA 1
ATOM 726 C C . THR A 1 91 ? -7.199 7.605 2.913 1.00 78.50 91 THR A C 1
ATOM 728 O O . THR A 1 91 ? -6.915 8.472 2.086 1.00 78.50 91 THR A O 1
ATOM 731 N N . PHE A 1 92 ? -6.915 7.739 4.211 1.00 77.19 92 PHE A N 1
ATOM 732 C CA . PHE A 1 92 ? -6.208 8.896 4.758 1.00 77.19 92 PHE A CA 1
ATOM 733 C C . PHE A 1 92 ? -4.683 8.731 4.778 1.00 77.19 92 PHE A C 1
ATOM 735 O O . PHE A 1 92 ? -3.981 9.704 4.495 1.00 77.19 92 PHE A O 1
ATOM 742 N N . TYR A 1 93 ? -4.189 7.545 5.138 1.00 69.44 93 TYR A N 1
ATOM 743 C CA . TYR A 1 93 ? -2.762 7.211 5.238 1.00 69.44 93 TYR A CA 1
ATOM 744 C C . TYR A 1 93 ? -2.281 6.412 4.028 1.00 69.44 93 TYR A C 1
ATOM 746 O O . TYR A 1 93 ? -1.136 6.672 3.591 1.00 69.44 93 TYR A O 1
#

Foldseek 3Di:
DVVVVVLVVLVPDPDQDPVNVVVSVVVVVVVVVVVVVVLVVVVVVLVVVCVVCVVVVHRVFVVCCVPPPPDDPDDPVRPPPPPDDDDGPSVVD

Radius of gyration: 21.01 Å; chains: 1; bounding box: 40×29×56 Å

Sequence (93 aa):
MYKLKALTETLETKYLSLVEAATLIDTTIQVLEEINSNSNSMNNLIDSAISFSTTLGINPENDFKIHHRHKKPPTWLDKNSKTQVEFNMHTFY

Organism: NCBI:txid13131

pLDDT: mean 73.37, std 10.14, range [52.16, 89.75]

Secondary structure (DSSP, 8-state):
-HHHHHHHHHHT-S---HHHHHHHHHHHHHHHHHHHHHHHHHHHHHHHHHHHHHHTT--HHHHHHHHH---PPPPGGG--TTTPPP-SHHHH-